Protein AF-A0A841JT54-F1 (afdb_monomer)

pLDDT: mean 72.79, std 12.93, range [40.62, 87.62]

Structure (mmCIF, N/CA/C/O backbone):
data_AF-A0A841JT54-F1
#
_entry.id   AF-A0A841JT54-F1
#
loop_
_atom_site.group_PDB
_atom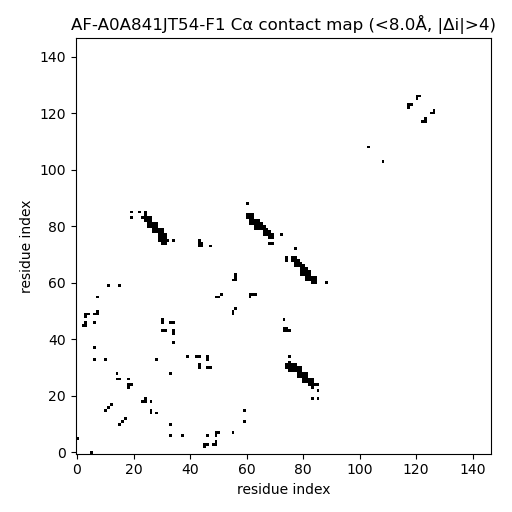_site.id
_atom_site.type_symbol
_atom_site.label_atom_id
_atom_site.label_alt_id
_atom_site.label_comp_id
_atom_site.label_asym_id
_atom_site.label_entity_id
_atom_site.label_seq_id
_atom_site.pdbx_PDB_ins_code
_atom_site.Cartn_x
_atom_site.Cartn_y
_atom_site.Cartn_z
_atom_site.occupancy
_atom_site.B_iso_or_equiv
_atom_site.auth_seq_id
_atom_site.auth_comp_id
_atom_site.auth_asym_id
_atom_site.auth_atom_id
_atom_site.pdbx_PDB_model_num
ATOM 1 N N . MET A 1 1 ? 7.449 16.374 -14.530 1.00 52.34 1 MET A N 1
ATOM 2 C CA . MET A 1 1 ? 6.895 15.003 -14.431 1.00 52.34 1 MET A CA 1
ATOM 3 C C . MET A 1 1 ? 7.995 14.083 -13.930 1.00 52.34 1 MET A C 1
ATOM 5 O O . MET A 1 1 ? 9.098 14.172 -14.458 1.00 52.34 1 MET A O 1
ATOM 9 N N . SER A 1 2 ? 7.754 13.275 -12.893 1.00 72.31 2 SER A N 1
ATOM 10 C CA . SER A 1 2 ? 8.781 12.353 -12.393 1.00 72.31 2 SER A CA 1
ATOM 11 C C . SER A 1 2 ? 8.893 11.143 -13.320 1.00 72.31 2 SER A C 1
ATOM 13 O O . SER A 1 2 ? 7.880 10.635 -13.794 1.00 72.31 2 SER A O 1
ATOM 15 N N . LYS A 1 3 ? 10.110 10.632 -13.541 1.00 73.38 3 LYS A N 1
ATOM 16 C CA . LYS A 1 3 ? 10.330 9.384 -14.300 1.00 73.38 3 LYS A CA 1
ATOM 17 C C . LYS A 1 3 ? 9.601 8.193 -13.663 1.00 73.38 3 LYS A C 1
ATOM 19 O O . LYS A 1 3 ? 9.198 7.270 -14.358 1.00 73.38 3 LYS A O 1
ATOM 24 N N . ALA A 1 4 ? 9.374 8.240 -12.348 1.00 75.25 4 ALA A N 1
ATOM 25 C CA . ALA A 1 4 ? 8.554 7.253 -11.6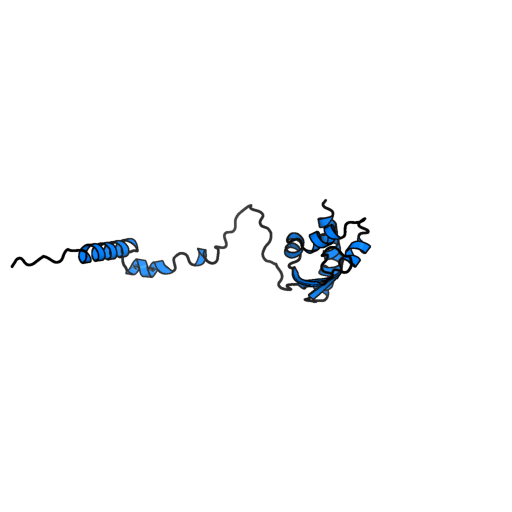51 1.00 75.25 4 ALA A CA 1
ATOM 26 C C . ALA A 1 4 ? 7.082 7.293 -12.104 1.00 75.25 4 ALA A C 1
ATOM 28 O O . ALA A 1 4 ? 6.477 6.242 -12.287 1.00 75.25 4 ALA A O 1
ATOM 29 N N . ASP A 1 5 ? 6.521 8.483 -12.350 1.00 79.88 5 ASP A N 1
ATOM 30 C CA . ASP A 1 5 ? 5.137 8.625 -12.829 1.00 79.88 5 ASP A CA 1
ATOM 31 C C . ASP A 1 5 ? 4.971 8.061 -14.245 1.00 79.88 5 ASP A C 1
ATOM 33 O O . ASP A 1 5 ? 3.931 7.497 -14.582 1.00 79.88 5 ASP A O 1
ATOM 37 N N . GLU A 1 6 ? 6.000 8.212 -15.079 1.00 82.06 6 GLU A N 1
ATOM 38 C CA . GLU A 1 6 ? 6.035 7.668 -16.436 1.00 82.06 6 GLU A CA 1
ATOM 39 C C . GLU A 1 6 ? 6.038 6.135 -16.425 1.00 82.06 6 GLU A C 1
ATOM 41 O O . GLU A 1 6 ? 5.224 5.519 -17.114 1.00 82.06 6 GLU A O 1
ATOM 46 N N . VAL A 1 7 ? 6.866 5.530 -15.564 1.00 82.69 7 VAL A N 1
ATOM 47 C CA . VAL A 1 7 ? 6.870 4.079 -15.329 1.00 82.69 7 VAL A CA 1
ATOM 48 C C . VAL A 1 7 ? 5.490 3.604 -14.872 1.00 82.69 7 VAL A C 1
ATOM 50 O O . VAL A 1 7 ? 4.944 2.668 -15.451 1.00 82.69 7 VAL A O 1
ATOM 53 N N . ILE A 1 8 ? 4.892 4.274 -13.882 1.00 83.31 8 ILE A N 1
ATOM 54 C CA . ILE A 1 8 ? 3.564 3.930 -13.349 1.00 83.31 8 ILE A CA 1
ATOM 55 C C . ILE A 1 8 ? 2.501 3.961 -14.452 1.00 83.31 8 ILE A C 1
ATOM 57 O O . ILE A 1 8 ? 1.713 3.021 -14.579 1.00 83.31 8 ILE A O 1
ATOM 61 N N . ARG A 1 9 ? 2.491 5.016 -15.276 1.00 83.06 9 ARG A N 1
ATOM 62 C CA . ARG A 1 9 ? 1.526 5.173 -16.372 1.00 83.06 9 ARG A CA 1
ATOM 63 C C . ARG A 1 9 ? 1.686 4.082 -17.427 1.00 83.06 9 ARG A C 1
ATOM 65 O O . ARG A 1 9 ? 0.690 3.515 -17.869 1.00 83.06 9 ARG A O 1
ATOM 72 N N . TYR A 1 10 ? 2.925 3.782 -17.812 1.00 85.12 10 TYR A N 1
ATOM 73 C CA . TYR A 1 10 ? 3.219 2.750 -18.800 1.00 85.12 10 TYR A CA 1
ATOM 74 C C . TYR A 1 10 ? 2.803 1.358 -18.311 1.00 85.12 10 TYR A C 1
ATOM 76 O O . TYR A 1 10 ? 2.127 0.620 -19.031 1.00 85.12 10 TYR A O 1
ATOM 84 N N . VAL A 1 11 ? 3.156 1.020 -17.068 1.00 84.62 11 VAL A N 1
ATOM 85 C CA . VAL A 1 11 ? 2.830 -0.277 -16.465 1.00 84.62 11 VAL A CA 1
ATOM 86 C C . VAL A 1 11 ? 1.320 -0.457 -16.339 1.00 84.62 11 VAL A C 1
ATOM 88 O O . VAL A 1 11 ? 0.799 -1.522 -16.661 1.00 84.62 11 VAL A O 1
ATOM 91 N N . ARG A 1 12 ? 0.602 0.596 -15.936 1.00 83.88 12 ARG A N 1
ATOM 92 C CA . ARG A 1 12 ? -0.858 0.567 -15.847 1.00 83.88 12 ARG A CA 1
ATOM 93 C C . ARG A 1 12 ? -1.504 0.241 -17.195 1.00 83.88 12 ARG A C 1
ATOM 95 O O . ARG A 1 12 ? -2.273 -0.709 -17.276 1.00 83.88 12 ARG A O 1
ATOM 102 N N . ARG A 1 13 ? -1.142 0.981 -18.244 1.00 85.00 13 ARG A N 1
ATOM 103 C CA . ARG A 1 13 ? -1.727 0.817 -19.582 1.00 85.00 13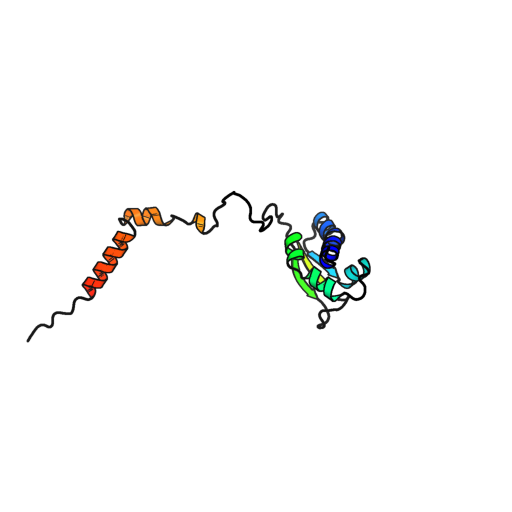 ARG A CA 1
ATOM 104 C C . ARG A 1 13 ? -1.398 -0.533 -20.220 1.00 85.00 13 ARG A C 1
ATOM 106 O O . ARG A 1 13 ? -2.215 -1.108 -20.923 1.00 85.00 13 ARG A O 1
ATOM 113 N N . THR A 1 14 ? -0.188 -1.032 -19.986 1.00 85.75 14 THR A N 1
ATOM 114 C CA . THR A 1 14 ? 0.314 -2.224 -20.688 1.00 85.75 14 THR A CA 1
ATOM 115 C C . THR A 1 14 ? 0.005 -3.524 -19.950 1.00 85.75 14 THR A C 1
ATOM 117 O O . THR A 1 14 ? -0.156 -4.554 -20.591 1.00 85.75 14 THR A O 1
ATOM 120 N N . TYR A 1 15 ? -0.067 -3.502 -18.614 1.00 83.12 15 TYR A N 1
ATOM 121 C CA . TYR A 1 15 ? -0.222 -4.717 -17.804 1.00 83.12 15 TYR A CA 1
ATOM 122 C C . TYR A 1 15 ? -1.502 -4.725 -16.967 1.00 83.12 15 TYR A C 1
ATOM 124 O O . TYR A 1 15 ? -2.149 -5.762 -16.868 1.00 83.12 15 TYR A O 1
ATOM 132 N N . VAL A 1 16 ? -1.870 -3.598 -16.348 1.00 81.25 16 VAL A N 1
ATOM 133 C CA . VAL A 1 16 ? -3.003 -3.553 -15.405 1.00 81.25 16 VAL A CA 1
ATOM 134 C C . VAL A 1 16 ? -4.340 -3.514 -16.142 1.00 81.25 16 VAL A C 1
ATOM 136 O O . VAL A 1 16 ? -5.222 -4.302 -15.823 1.00 81.25 16 VAL A O 1
ATOM 139 N N . GLU A 1 17 ? -4.481 -2.636 -17.135 1.00 81.00 17 GLU A N 1
ATOM 140 C CA . GLU A 1 17 ? -5.696 -2.509 -17.956 1.00 81.00 17 GLU A CA 1
ATOM 141 C C . GLU A 1 17 ? -6.083 -3.824 -18.659 1.00 8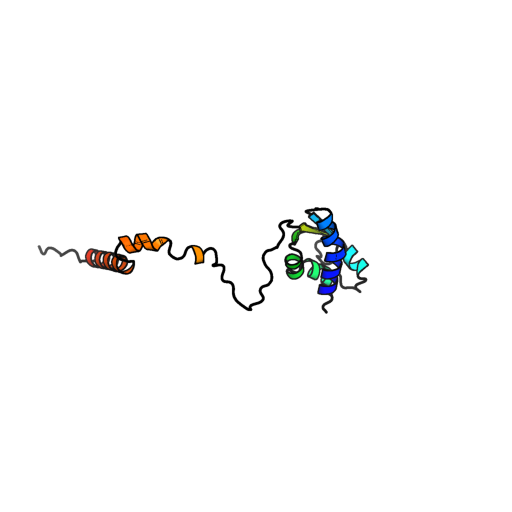1.00 17 GLU A C 1
ATOM 143 O O . GLU A 1 17 ? -7.188 -4.307 -18.405 1.00 81.00 17 GLU A O 1
ATOM 148 N N . PRO A 1 18 ? -5.194 -4.493 -19.422 1.00 82.88 18 PRO A N 1
ATOM 149 C CA . PRO A 1 18 ? -5.555 -5.756 -20.071 1.00 82.88 18 PRO A CA 1
ATOM 150 C C . PRO A 1 18 ? -5.804 -6.897 -19.077 1.00 82.88 18 PRO A C 1
ATOM 152 O 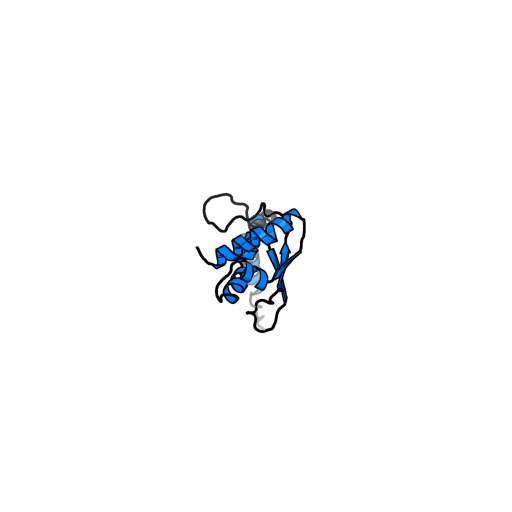O . PRO A 1 18 ? -6.620 -7.778 -19.339 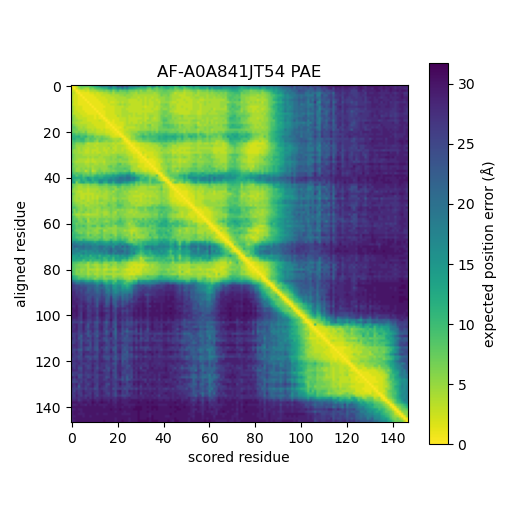1.00 82.88 18 PRO A O 1
ATOM 155 N N . ALA A 1 19 ? -5.144 -6.902 -17.914 1.00 82.00 19 ALA A N 1
ATOM 156 C CA . ALA A 1 19 ? -5.417 -7.903 -16.884 1.00 82.00 19 ALA A CA 1
ATOM 157 C C . ALA A 1 19 ? -6.794 -7.715 -16.236 1.00 82.00 19 ALA A C 1
ATOM 159 O O . ALA A 1 19 ? -7.452 -8.702 -15.903 1.00 82.00 19 ALA A O 1
ATOM 160 N N . LEU A 1 20 ? -7.235 -6.463 -16.084 1.00 77.06 20 LEU A N 1
ATOM 161 C CA . LEU A 1 20 ? -8.560 -6.134 -15.576 1.00 77.06 20 LEU A CA 1
ATOM 162 C C . LEU A 1 20 ? -9.650 -6.517 -16.587 1.00 77.06 20 LEU A C 1
ATOM 164 O O . LEU A 1 20 ? -10.635 -7.143 -16.198 1.00 77.06 20 LEU A O 1
ATOM 168 N N . GLU A 1 21 ? -9.441 -6.212 -17.872 1.00 76.88 21 GLU A N 1
ATOM 169 C CA . GLU A 1 21 ? -10.333 -6.616 -18.970 1.00 76.88 21 GLU A CA 1
ATOM 170 C C . GLU A 1 21 ? -10.419 -8.143 -19.106 1.00 76.88 21 GLU A C 1
ATOM 172 O O . GLU A 1 21 ? -11.508 -8.695 -19.245 1.00 76.88 21 GLU A O 1
ATOM 177 N N . GLY A 1 22 ? -9.287 -8.842 -18.975 1.00 76.19 22 GLY A N 1
ATOM 178 C CA . GLY A 1 22 ? -9.221 -10.306 -18.984 1.00 76.19 22 GLY A CA 1
ATOM 179 C C . GLY A 1 22 ? -9.732 -10.981 -17.704 1.00 76.19 22 GLY A C 1
ATOM 180 O O . GLY A 1 22 ? -9.786 -12.207 -17.633 1.00 76.19 22 GLY A O 1
ATOM 181 N N . GLY A 1 23 ? -10.095 -10.217 -16.667 1.00 74.38 23 GLY A N 1
ATOM 182 C CA . GLY A 1 23 ? -10.576 -10.752 -15.389 1.00 74.38 23 GLY A CA 1
ATOM 183 C C . GLY A 1 23 ? -9.514 -11.494 -14.566 1.00 74.38 23 GLY A C 1
ATOM 184 O O . GLY A 1 23 ? -9.854 -12.242 -13.642 1.00 74.38 23 GLY A O 1
ATOM 185 N N . HIS A 1 24 ? -8.230 -11.301 -14.870 1.00 77.06 24 HIS A N 1
ATOM 186 C CA . HIS A 1 24 ? -7.131 -11.930 -14.151 1.00 77.06 24 HIS A CA 1
ATOM 187 C C . HIS A 1 24 ? -6.923 -11.256 -12.791 1.00 77.06 24 HIS A C 1
ATOM 189 O O . HIS A 1 24 ? -6.708 -10.053 -12.684 1.00 77.06 24 HIS A O 1
ATOM 195 N N . ARG A 1 25 ? -6.946 -12.058 -11.721 1.00 79.69 25 ARG A N 1
ATOM 196 C CA . ARG A 1 25 ? -6.746 -11.576 -10.342 1.00 79.69 25 ARG A CA 1
ATOM 197 C C . ARG A 1 25 ? -5.278 -11.428 -9.956 1.00 79.69 25 ARG A C 1
ATOM 199 O O . ARG A 1 25 ? -4.986 -10.876 -8.903 1.00 79.69 25 ARG A O 1
ATOM 206 N N . ILE A 1 26 ? -4.358 -11.963 -10.754 1.00 83.75 26 ILE A N 1
ATOM 207 C CA . ILE A 1 26 ? -2.928 -11.997 -10.446 1.00 83.75 26 ILE A CA 1
ATOM 208 C C . ILE A 1 26 ? -2.158 -11.599 -11.701 1.00 83.75 26 ILE A C 1
ATOM 210 O O . ILE A 1 26 ? -2.368 -12.190 -12.759 1.00 83.75 26 ILE A O 1
ATOM 214 N N . ILE A 1 27 ? -1.250 -10.634 -11.570 1.00 84.75 27 ILE A N 1
ATOM 215 C CA . ILE A 1 27 ? -0.332 -10.210 -12.631 1.00 84.75 27 ILE A CA 1
ATOM 216 C C . ILE A 1 27 ? 1.109 -10.387 -12.182 1.00 84.75 27 ILE A C 1
ATOM 218 O O . ILE A 1 27 ? 1.462 -10.117 -11.035 1.00 84.75 27 ILE A O 1
ATOM 222 N N . LYS A 1 28 ? 1.958 -10.827 -13.106 1.00 86.69 28 LYS A N 1
ATOM 223 C CA . LYS A 1 28 ? 3.401 -10.936 -12.897 1.00 86.69 28 LYS A CA 1
ATOM 224 C C . LYS A 1 28 ? 4.084 -9.924 -13.797 1.00 86.69 28 LYS A C 1
ATOM 226 O O . LYS A 1 28 ? 3.899 -9.958 -15.009 1.00 86.69 28 LYS A O 1
ATOM 231 N N . ILE A 1 29 ? 4.858 -9.026 -13.203 1.00 84.00 29 ILE A N 1
ATOM 232 C CA . ILE A 1 29 ? 5.553 -7.957 -13.917 1.00 84.00 29 ILE A CA 1
ATOM 233 C C . ILE A 1 29 ? 7.045 -8.113 -13.674 1.00 84.00 29 ILE A C 1
ATOM 235 O O . ILE A 1 29 ? 7.506 -8.105 -12.532 1.00 84.00 29 ILE A O 1
ATOM 239 N N . ARG A 1 30 ? 7.818 -8.231 -14.752 1.00 84.25 30 ARG A N 1
ATOM 240 C CA . ARG A 1 30 ? 9.277 -8.271 -14.681 1.00 84.25 30 ARG A CA 1
ATOM 241 C C . ARG A 1 30 ? 9.852 -6.868 -14.857 1.00 84.25 30 ARG A C 1
ATOM 243 O O . ARG A 1 30 ? 9.574 -6.187 -15.842 1.00 84.25 30 ARG A O 1
ATOM 250 N N . ALA A 1 31 ? 10.725 -6.459 -13.941 1.00 79.56 31 ALA A N 1
ATOM 251 C CA . ALA A 1 31 ? 11.374 -5.149 -13.973 1.00 79.56 31 ALA A CA 1
ATOM 252 C C . ALA A 1 31 ? 12.206 -4.929 -15.249 1.00 79.56 31 ALA A C 1
ATOM 254 O O . ALA A 1 31 ? 12.245 -3.821 -15.780 1.00 79.56 31 ALA A O 1
ATOM 255 N N . GLY A 1 32 ? 12.850 -5.981 -15.765 1.00 77.50 32 GLY A N 1
ATOM 256 C CA . GLY A 1 32 ? 13.638 -5.925 -16.997 1.00 77.50 32 GLY A CA 1
ATOM 257 C C . GLY A 1 32 ? 12.818 -5.611 -18.246 1.00 77.50 32 GLY A C 1
ATOM 258 O O . GLY A 1 32 ? 13.310 -4.892 -19.110 1.00 77.50 32 GLY A O 1
ATOM 259 N N . ASP A 1 33 ? 11.573 -6.083 -18.321 1.00 81.69 33 ASP A N 1
ATOM 260 C CA . ASP A 1 33 ? 10.713 -5.852 -19.487 1.00 81.69 33 ASP A CA 1
ATOM 261 C C . ASP A 1 33 ? 10.199 -4.409 -19.494 1.00 81.69 33 ASP A C 1
ATOM 263 O O . ASP A 1 33 ? 10.253 -3.730 -20.518 1.00 81.69 33 ASP A O 1
ATOM 267 N N . VAL A 1 34 ? 9.832 -3.885 -18.320 1.00 81.62 34 VAL A N 1
ATOM 268 C CA . VAL A 1 34 ? 9.469 -2.468 -18.139 1.00 81.62 34 VAL A CA 1
ATOM 269 C C . VAL A 1 34 ? 10.659 -1.548 -18.433 1.00 81.62 34 VAL A C 1
ATOM 271 O O . VAL A 1 34 ? 10.513 -0.519 -19.090 1.00 81.62 34 VAL A O 1
ATOM 274 N N . HIS A 1 35 ? 11.857 -1.924 -17.980 1.00 77.38 35 HIS A N 1
ATOM 275 C CA . HIS A 1 35 ? 13.080 -1.165 -18.226 1.00 77.38 35 HIS A CA 1
ATOM 276 C C . HIS A 1 35 ? 13.454 -1.111 -19.714 1.00 77.38 35 HIS A C 1
ATOM 278 O O . HIS A 1 35 ? 13.783 -0.034 -20.214 1.00 77.38 35 HIS A O 1
ATOM 284 N N . LYS A 1 36 ? 13.368 -2.248 -20.421 1.00 79.69 36 LYS A N 1
ATOM 285 C CA . LYS A 1 36 ? 13.598 -2.326 -21.872 1.00 79.69 36 LYS A CA 1
ATOM 286 C C . LYS A 1 36 ? 12.581 -1.497 -22.648 1.00 79.69 36 LYS A C 1
ATOM 288 O O . LYS A 1 36 ? 12.971 -0.763 -23.549 1.00 79.69 36 LYS A O 1
ATOM 293 N N . ALA A 1 37 ? 11.305 -1.584 -22.276 1.00 79.56 37 ALA A N 1
ATOM 294 C CA . ALA A 1 37 ? 10.235 -0.868 -22.958 1.00 79.56 37 ALA A CA 1
ATOM 295 C C . ALA A 1 37 ? 10.360 0.658 -22.845 1.00 79.56 37 ALA A C 1
ATOM 297 O O . ALA A 1 37 ? 10.059 1.370 -23.797 1.00 79.56 37 ALA A O 1
ATOM 298 N N . LEU A 1 38 ? 10.835 1.158 -21.702 1.00 77.69 38 LEU A N 1
ATOM 299 C CA . LEU A 1 38 ? 11.022 2.593 -21.471 1.00 77.69 38 LEU A CA 1
ATOM 300 C C . LEU A 1 38 ? 12.420 3.100 -21.861 1.00 77.69 38 LEU A C 1
ATOM 302 O O . LEU A 1 38 ? 12.692 4.284 -21.684 1.00 77.69 38 LEU A O 1
ATOM 306 N N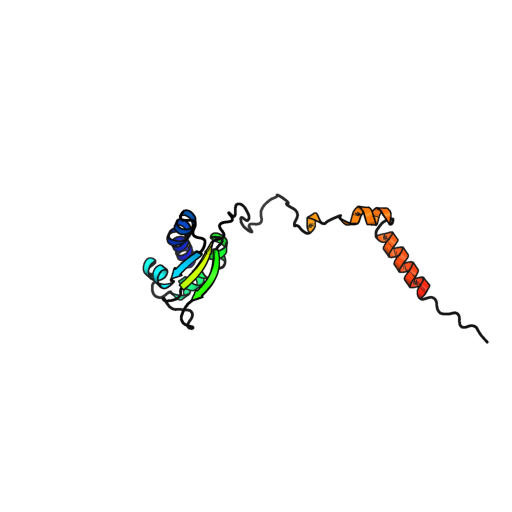 . GLN A 1 39 ? 13.316 2.218 -22.335 1.00 73.88 39 GLN A N 1
ATOM 307 C CA . GLN A 1 39 ? 14.721 2.517 -22.663 1.00 73.88 39 GLN A CA 1
ATOM 308 C C . GLN A 1 39 ? 15.407 3.427 -21.624 1.00 73.88 39 GLN A C 1
ATOM 310 O O . GLN A 1 39 ? 16.174 4.337 -21.945 1.00 73.88 39 GLN A O 1
ATOM 315 N N . LEU A 1 40 ? 15.102 3.214 -20.341 1.00 67.94 40 LEU A N 1
ATOM 316 C CA . LEU A 1 40 ? 15.583 4.089 -19.277 1.00 67.94 40 LEU A CA 1
ATOM 317 C C . LEU A 1 40 ? 17.084 3.880 -19.099 1.00 67.94 40 LEU A C 1
ATOM 319 O O . LEU A 1 40 ? 17.511 2.835 -18.631 1.00 67.94 40 LEU A O 1
ATOM 323 N N . ASN A 1 41 ? 17.900 4.879 -19.415 1.00 60.34 41 ASN A N 1
ATOM 324 C CA . ASN A 1 41 ? 19.351 4.719 -19.360 1.00 60.34 41 ASN A CA 1
ATOM 325 C C . ASN A 1 41 ? 19.844 4.519 -17.905 1.00 60.34 41 ASN A C 1
ATOM 327 O O . ASN A 1 41 ? 19.763 5.439 -17.088 1.00 60.34 41 ASN A O 1
ATOM 331 N N . ASN A 1 42 ? 20.308 3.306 -17.577 1.00 59.12 42 ASN A N 1
ATOM 332 C CA . ASN A 1 42 ? 20.928 2.903 -16.303 1.00 59.12 42 ASN A CA 1
ATOM 333 C C . ASN A 1 42 ? 20.139 3.243 -15.012 1.00 59.12 42 ASN A C 1
ATOM 335 O O . ASN A 1 42 ? 20.702 3.679 -14.009 1.00 59.12 42 ASN A O 1
ATOM 339 N N . ARG A 1 43 ? 18.806 3.084 -15.024 1.00 69.00 43 ARG A N 1
ATOM 340 C CA . ARG A 1 43 ? 17.936 3.380 -13.860 1.00 69.00 43 ARG A CA 1
ATOM 341 C C . ARG A 1 43 ? 16.972 2.253 -13.484 1.00 69.00 43 ARG A C 1
ATOM 343 O O . ARG A 1 43 ? 15.820 2.504 -13.142 1.00 69.00 43 ARG A O 1
ATOM 350 N N . VAL A 1 44 ? 17.459 1.015 -13.480 1.00 70.19 44 VAL A N 1
ATOM 351 C CA . VAL A 1 44 ? 16.740 -0.152 -12.928 1.00 70.19 44 VAL A CA 1
ATOM 352 C C . VAL A 1 44 ? 16.207 0.083 -11.499 1.00 70.19 44 VAL A C 1
ATOM 354 O O . VAL A 1 44 ? 15.020 -0.167 -11.281 1.00 70.19 44 VAL A O 1
ATOM 357 N N . PRO A 1 45 ? 16.976 0.634 -10.532 1.00 73.25 45 PRO A N 1
ATOM 358 C CA . PRO A 1 45 ? 16.454 0.866 -9.180 1.00 73.25 45 PRO A CA 1
ATOM 359 C C . PRO A 1 45 ? 15.290 1.867 -9.143 1.00 73.25 45 PRO A C 1
ATOM 361 O O . PRO A 1 45 ? 14.375 1.705 -8.341 1.00 73.25 45 PRO A O 1
ATOM 364 N N . SER A 1 46 ? 15.256 2.846 -10.056 1.00 76.06 46 SER A N 1
ATOM 365 C CA . SER A 1 46 ? 14.132 3.786 -10.162 1.00 76.06 46 SER A CA 1
ATOM 366 C C . SER A 1 46 ? 12.842 3.094 -10.612 1.00 76.06 46 SER A C 1
ATOM 368 O O . SER A 1 46 ? 11.762 3.509 -10.199 1.00 76.06 46 SER A O 1
ATOM 370 N N . VAL A 1 47 ? 12.946 2.054 -11.447 1.00 76.88 47 VAL A N 1
ATOM 371 C CA . VAL A 1 47 ? 11.802 1.239 -11.884 1.00 76.88 47 VAL A CA 1
ATOM 372 C C . VAL A 1 47 ? 11.307 0.378 -10.726 1.00 76.88 47 VAL A C 1
ATOM 374 O O . VAL A 1 47 ? 10.116 0.400 -10.431 1.00 76.88 47 VAL A O 1
ATOM 377 N N . CYS A 1 48 ? 12.207 -0.310 -10.015 1.00 77.00 48 CYS A N 1
ATOM 378 C CA . CYS A 1 48 ? 11.838 -1.090 -8.829 1.00 77.00 48 CYS A CA 1
ATOM 379 C C . CYS A 1 48 ? 11.176 -0.213 -7.758 1.00 77.00 48 CYS A C 1
ATOM 381 O O . CYS A 1 48 ? 10.152 -0.596 -7.205 1.00 77.00 48 CYS A O 1
ATOM 383 N N . GLN A 1 49 ? 11.709 0.985 -7.499 1.00 78.81 49 GLN A N 1
ATOM 384 C CA . GLN A 1 49 ? 11.128 1.914 -6.531 1.00 78.81 49 GLN A CA 1
ATOM 385 C C . GLN A 1 49 ? 9.748 2.422 -6.972 1.00 78.81 49 GLN A C 1
ATOM 387 O O . GLN A 1 49 ? 8.858 2.552 -6.136 1.00 78.81 49 GLN A O 1
ATOM 392 N N . ALA A 1 50 ? 9.537 2.666 -8.269 1.00 82.00 50 ALA A N 1
ATOM 393 C CA . ALA A 1 50 ? 8.223 3.034 -8.798 1.00 82.00 50 ALA A CA 1
ATOM 394 C C . ALA A 1 50 ? 7.207 1.886 -8.654 1.00 82.00 50 ALA A C 1
ATOM 396 O O . ALA A 1 50 ? 6.085 2.117 -8.207 1.00 82.00 50 ALA A O 1
ATOM 397 N N . LEU A 1 51 ? 7.622 0.651 -8.951 1.00 79.88 51 LEU A N 1
ATOM 398 C CA . LEU A 1 51 ? 6.819 -0.570 -8.809 1.00 79.88 51 LEU A CA 1
ATOM 399 C C . LEU A 1 51 ? 6.498 -0.928 -7.345 1.00 79.88 51 LEU A C 1
ATOM 401 O O . LEU A 1 51 ? 5.465 -1.535 -7.070 1.00 79.88 51 LEU A O 1
ATOM 405 N N . LEU A 1 52 ? 7.370 -0.546 -6.410 1.00 78.00 52 LEU A N 1
ATOM 406 C CA . LEU A 1 52 ? 7.181 -0.705 -4.963 1.00 78.00 52 LEU A CA 1
ATOM 407 C C . LEU A 1 52 ? 6.461 0.482 -4.311 1.00 78.00 52 LEU A C 1
ATOM 409 O O . LEU A 1 52 ? 6.117 0.418 -3.132 1.00 78.00 52 LEU A O 1
ATOM 413 N N . SER A 1 53 ? 6.271 1.585 -5.035 1.00 80.56 53 SER A N 1
ATOM 414 C CA . SER A 1 53 ? 5.706 2.796 -4.451 1.00 80.56 53 SER A CA 1
ATOM 415 C C . SER A 1 53 ? 4.251 2.580 -4.031 1.00 80.56 53 SER A C 1
ATOM 417 O O . SER A 1 53 ? 3.449 2.027 -4.784 1.00 80.56 53 SER A O 1
ATOM 419 N N . GLN A 1 54 ? 3.881 3.092 -2.853 1.00 74.12 54 GLN A N 1
ATOM 420 C CA . GLN A 1 54 ? 2.486 3.085 -2.394 1.00 74.12 54 GLN A CA 1
ATOM 421 C C . GLN A 1 54 ? 1.562 3.776 -3.398 1.00 74.12 54 GLN A C 1
ATOM 423 O O . GLN A 1 54 ? 0.464 3.303 -3.650 1.00 74.12 54 GLN A O 1
ATOM 428 N N . ARG A 1 55 ? 2.049 4.827 -4.072 1.00 75.69 55 ARG A N 1
ATOM 429 C CA . ARG A 1 55 ? 1.299 5.518 -5.124 1.00 75.69 55 ARG A CA 1
ATOM 430 C C . ARG A 1 55 ? 0.862 4.576 -6.248 1.00 75.69 55 ARG A C 1
ATOM 432 O O . ARG A 1 55 ? -0.266 4.694 -6.711 1.00 75.69 55 ARG A O 1
ATOM 439 N N . PHE A 1 56 ? 1.723 3.654 -6.680 1.00 78.38 56 PHE A N 1
ATOM 440 C CA . PHE A 1 56 ? 1.373 2.661 -7.697 1.00 78.38 56 PHE A CA 1
ATOM 441 C C . PHE A 1 56 ? 0.326 1.662 -7.189 1.00 78.38 56 PHE A C 1
ATOM 443 O O . PHE A 1 56 ? -0.642 1.376 -7.895 1.00 78.38 56 PHE A O 1
ATOM 450 N N . LEU A 1 57 ? 0.511 1.166 -5.963 1.00 80.50 57 LEU A N 1
ATOM 451 C CA . LEU A 1 57 ? -0.389 0.200 -5.330 1.00 80.50 57 LEU A CA 1
ATOM 452 C C . LEU A 1 57 ? -1.786 0.800 -5.106 1.00 80.50 57 LEU A C 1
ATOM 454 O O . LEU A 1 57 ? -2.783 0.205 -5.506 1.00 80.50 57 LEU A O 1
ATOM 458 N N . ASP A 1 58 ? -1.858 2.018 -4.567 1.00 72.94 58 ASP A N 1
ATOM 459 C CA . ASP A 1 58 ? -3.113 2.708 -4.265 1.00 72.94 58 ASP A CA 1
ATOM 460 C C . ASP A 1 58 ? -3.874 3.133 -5.520 1.00 72.94 58 ASP A C 1
ATOM 462 O O . ASP A 1 58 ? -5.090 2.946 -5.592 1.00 72.94 58 ASP A O 1
ATOM 466 N N . GLN A 1 59 ? -3.179 3.688 -6.524 1.00 71.94 59 GLN A N 1
ATOM 467 C CA . GLN A 1 59 ? -3.820 4.159 -7.758 1.00 71.94 59 GLN A CA 1
ATOM 468 C C . GLN A 1 59 ? -4.460 3.027 -8.560 1.00 71.94 59 GLN A C 1
ATOM 470 O O . GLN A 1 59 ? -5.446 3.262 -9.256 1.00 71.94 59 GLN A O 1
ATOM 475 N N . ASN A 1 60 ? -3.901 1.823 -8.464 1.00 70.12 60 ASN A N 1
ATOM 476 C CA . ASN A 1 60 ? -4.333 0.672 -9.246 1.00 70.12 60 ASN A CA 1
ATOM 477 C C . ASN A 1 60 ? -5.022 -0.407 -8.388 1.00 70.12 60 ASN A C 1
ATOM 479 O O . ASN A 1 60 ? -5.385 -1.448 -8.924 1.00 70.12 60 ASN A O 1
ATOM 483 N N . SER A 1 61 ? -5.209 -0.167 -7.080 1.00 70.88 61 SER A N 1
ATOM 484 C CA . SER A 1 61 ? -5.732 -1.141 -6.100 1.00 70.88 61 SER A CA 1
ATOM 485 C C . SER A 1 61 ? -5.051 -2.512 -6.202 1.00 70.88 61 SER A C 1
ATOM 487 O O . SER A 1 61 ? -5.696 -3.562 -6.237 1.00 70.88 61 SER A O 1
ATOM 489 N N . LEU A 1 62 ? -3.721 -2.477 -6.288 1.00 78.88 62 LEU A N 1
ATOM 490 C CA . LEU A 1 62 ? -2.861 -3.649 -6.391 1.00 78.88 62 LEU A CA 1
ATOM 491 C C . LEU A 1 62 ? -2.253 -3.963 -5.030 1.00 78.88 62 LEU A C 1
ATOM 493 O O . LEU A 1 62 ? -1.782 -3.068 -4.333 1.00 78.88 62 LEU A O 1
ATOM 497 N N . GLU A 1 63 ? -2.174 -5.243 -4.695 1.00 78.81 63 GLU A N 1
ATOM 498 C CA . GLU A 1 63 ? -1.387 -5.728 -3.562 1.00 78.81 63 GLU A CA 1
ATOM 499 C C . GLU A 1 63 ? -0.158 -6.467 -4.071 1.00 78.81 63 GLU A C 1
ATOM 501 O O . GLU A 1 63 ? -0.270 -7.368 -4.901 1.00 78.81 63 GLU A O 1
ATOM 506 N N . LEU A 1 64 ? 1.024 -6.109 -3.570 1.00 81.56 64 LEU A N 1
ATOM 507 C CA . LEU A 1 64 ? 2.228 -6.888 -3.831 1.00 81.56 64 LEU A CA 1
ATOM 508 C C . LEU A 1 64 ? 2.159 -8.188 -3.022 1.00 81.56 64 LEU A C 1
ATOM 510 O O . LEU A 1 64 ? 2.219 -8.158 -1.796 1.00 81.56 64 LEU A O 1
ATOM 514 N N . VAL A 1 65 ? 2.050 -9.318 -3.716 1.00 82.44 65 VAL A N 1
ATOM 515 C CA . VAL A 1 65 ? 2.008 -10.654 -3.104 1.00 82.44 65 VAL A CA 1
ATOM 516 C C . VAL A 1 65 ? 3.417 -11.156 -2.857 1.00 82.44 65 VAL A C 1
ATOM 518 O O . VAL A 1 65 ? 3.733 -11.675 -1.793 1.00 82.44 65 VAL A O 1
ATOM 521 N N . GLU A 1 66 ? 4.271 -11.007 -3.865 1.00 78.06 66 GLU A N 1
ATOM 522 C CA . GLU A 1 66 ? 5.584 -11.625 -3.849 1.00 78.06 66 GLU A CA 1
ATOM 523 C C . GLU A 1 66 ? 6.565 -10.827 -4.699 1.00 78.06 66 GLU A C 1
ATOM 525 O O . GLU A 1 66 ? 6.231 -10.314 -5.770 1.00 78.06 66 GLU A O 1
ATOM 530 N N . LYS A 1 67 ? 7.804 -10.751 -4.217 1.00 81.19 67 LYS A N 1
ATOM 531 C CA . LYS A 1 67 ? 8.950 -10.268 -4.981 1.00 81.19 67 LYS A CA 1
ATOM 532 C C . LYS A 1 67 ? 9.918 -11.433 -5.151 1.00 81.19 67 LYS A C 1
ATOM 534 O O . LYS A 1 67 ? 10.392 -11.992 -4.167 1.00 81.19 67 LYS A O 1
ATOM 539 N N . HIS A 1 68 ? 10.222 -11.783 -6.390 1.00 73.25 68 HIS A N 1
ATOM 540 C CA . HIS A 1 68 ? 11.155 -12.851 -6.713 1.00 73.25 68 HIS A CA 1
ATOM 541 C C . HIS A 1 68 ? 12.343 -12.275 -7.483 1.00 73.25 68 HIS A C 1
ATOM 543 O O . HIS A 1 68 ? 12.180 -11.663 -8.539 1.00 73.25 68 HIS A O 1
ATOM 549 N N . GLY A 1 69 ? 13.556 -12.443 -6.961 1.00 65.94 69 GLY A N 1
ATOM 550 C CA . GLY A 1 69 ? 14.767 -11.961 -7.616 1.00 65.94 69 GLY A CA 1
ATOM 551 C C . GLY A 1 69 ? 16.033 -12.202 -6.793 1.00 65.94 69 GLY A C 1
ATOM 552 O O . GLY A 1 69 ? 15.938 -12.537 -5.613 1.00 65.94 69 GLY A O 1
ATOM 553 N N . PRO A 1 70 ? 17.219 -12.029 -7.405 1.00 58.47 70 PRO A N 1
ATOM 554 C CA . PRO A 1 70 ? 18.486 -12.183 -6.705 1.00 58.47 70 PRO A CA 1
ATOM 555 C C . PRO A 1 70 ? 18.590 -11.189 -5.532 1.00 58.47 70 PRO A C 1
ATOM 557 O O . PRO A 1 70 ? 18.061 -10.074 -5.626 1.00 58.47 70 PRO A O 1
ATOM 560 N N . PRO A 1 71 ? 19.286 -11.564 -4.441 1.00 53.00 71 PRO A N 1
ATOM 561 C CA . PRO A 1 71 ? 19.306 -10.829 -3.168 1.00 53.00 71 PRO A CA 1
ATOM 562 C C . PRO A 1 71 ? 19.807 -9.381 -3.285 1.00 53.00 71 PRO A C 1
ATOM 564 O O . PRO A 1 71 ? 19.586 -8.572 -2.391 1.00 53.00 71 PRO A O 1
ATOM 567 N N . SER A 1 72 ? 20.421 -9.021 -4.413 1.00 55.44 72 SER A N 1
ATOM 568 C CA . SER A 1 72 ? 20.900 -7.676 -4.727 1.00 55.44 72 SER A CA 1
ATOM 569 C C . SER A 1 72 ? 19.789 -6.628 -4.925 1.00 55.44 72 SER A C 1
ATOM 571 O O . SER A 1 72 ? 20.099 -5.443 -5.013 1.00 55.44 72 SER A O 1
ATOM 573 N N . GLY A 1 73 ? 18.509 -7.018 -5.045 1.00 55.19 73 GLY A N 1
ATOM 574 C CA . GLY A 1 73 ? 17.351 -6.098 -5.027 1.00 55.19 73 GLY A CA 1
ATOM 575 C C . GLY A 1 73 ? 17.281 -5.044 -6.149 1.00 55.19 73 GLY A C 1
ATOM 576 O O . GLY A 1 73 ? 16.405 -4.183 -6.136 1.00 55.19 73 GLY A O 1
ATOM 577 N N . SER A 1 74 ? 18.196 -5.096 -7.119 1.00 57.16 74 SER A N 1
ATOM 578 C CA . SER A 1 74 ? 18.444 -4.039 -8.112 1.00 57.16 74 SER A CA 1
ATOM 579 C C . SER A 1 74 ? 18.803 -4.606 -9.494 1.00 57.16 74 SER A C 1
ATOM 581 O O . SER A 1 74 ? 19.598 -4.036 -10.233 1.00 57.16 74 SER A O 1
ATOM 583 N N . SER A 1 75 ? 18.221 -5.751 -9.863 1.00 62.25 75 SER A N 1
ATOM 584 C CA . SER A 1 75 ? 18.492 -6.427 -11.141 1.00 62.25 75 SER A CA 1
ATOM 585 C C . SER A 1 75 ? 17.266 -6.509 -12.048 1.00 62.25 75 SER A C 1
ATOM 587 O O . SER A 1 75 ? 16.131 -6.627 -11.592 1.00 62.25 75 SER A O 1
ATOM 589 N N . THR A 1 76 ? 17.507 -6.535 -13.359 1.00 63.88 76 THR A N 1
ATOM 590 C CA . THR A 1 76 ? 16.505 -6.692 -14.436 1.00 63.88 76 THR A CA 1
ATOM 591 C C . THR A 1 76 ? 15.736 -8.022 -14.391 1.00 63.88 76 THR A C 1
ATOM 593 O O . THR A 1 76 ? 14.730 -8.195 -15.083 1.00 63.88 76 THR A O 1
ATOM 596 N N . THR A 1 77 ? 16.165 -8.970 -13.560 1.00 72.19 77 THR A N 1
ATOM 597 C CA . THR A 1 77 ? 15.495 -10.264 -13.342 1.00 72.19 77 THR A CA 1
ATOM 598 C C . THR A 1 77 ? 14.490 -10.232 -12.184 1.00 72.19 77 THR A C 1
ATOM 600 O O . THR A 1 77 ? 13.883 -11.255 -11.894 1.00 72.19 77 THR A O 1
ATOM 603 N N . MET A 1 78 ? 14.270 -9.084 -11.529 1.00 74.38 78 MET A N 1
ATOM 604 C CA . MET A 1 78 ? 13.214 -8.975 -10.518 1.00 74.38 78 MET A CA 1
ATOM 605 C C . MET A 1 78 ? 11.829 -9.161 -11.140 1.00 74.38 78 MET A C 1
ATOM 607 O O . MET A 1 78 ? 11.470 -8.475 -12.099 1.00 74.38 78 MET A O 1
ATOM 611 N N . VAL A 1 79 ? 11.056 -10.070 -10.559 1.00 81.81 79 VAL A N 1
ATOM 612 C CA . VAL A 1 79 ? 9.658 -10.336 -10.884 1.00 81.81 79 VAL A CA 1
ATOM 613 C C . VAL A 1 79 ? 8.815 -9.950 -9.678 1.00 81.81 79 VAL A C 1
ATOM 615 O O . VAL A 1 79 ? 9.064 -10.401 -8.562 1.00 81.81 79 VAL A O 1
ATOM 618 N N . PHE A 1 80 ? 7.819 -9.107 -9.909 1.00 83.50 80 PHE A N 1
ATOM 619 C CA . PHE A 1 80 ? 6.842 -8.695 -8.915 1.00 83.50 80 PHE A CA 1
ATOM 620 C C . PHE A 1 80 ? 5.501 -9.335 -9.257 1.00 83.50 80 PHE A C 1
ATOM 622 O O . PHE A 1 80 ? 4.980 -9.152 -10.360 1.00 83.50 80 PHE A O 1
ATOM 629 N N . THR A 1 81 ? 4.954 -10.098 -8.317 1.00 85.50 81 THR A N 1
ATOM 630 C CA . THR A 1 81 ? 3.619 -10.682 -8.426 1.00 85.50 81 THR A CA 1
ATOM 631 C C . THR A 1 81 ? 2.650 -9.786 -7.671 1.00 85.50 81 THR A C 1
ATOM 633 O O . THR A 1 81 ? 2.775 -9.622 -6.457 1.00 85.50 81 THR A O 1
ATOM 636 N N . TYR A 1 82 ? 1.676 -9.222 -8.379 1.00 84.88 82 TYR A N 1
ATOM 637 C CA . TYR A 1 82 ? 0.618 -8.407 -7.797 1.00 84.88 82 TYR A CA 1
ATOM 638 C C . TYR A 1 82 ? -0.721 -9.127 -7.865 1.00 84.88 82 TYR A C 1
ATOM 640 O O . TYR A 1 82 ? -1.020 -9.810 -8.846 1.00 84.88 82 TYR A O 1
ATOM 648 N N . ARG A 1 83 ? -1.548 -8.927 -6.844 1.00 83.94 83 ARG A N 1
ATOM 649 C CA . ARG A 1 83 ? -2.953 -9.321 -6.826 1.00 83.94 83 ARG A CA 1
ATOM 650 C C . ARG A 1 83 ? -3.819 -8.097 -7.099 1.00 83.94 83 ARG A C 1
ATOM 652 O O . ARG A 1 83 ? -3.671 -7.079 -6.427 1.00 83.94 83 ARG A O 1
ATOM 659 N N . LEU A 1 84 ? -4.704 -8.206 -8.085 1.00 80.69 84 LEU A N 1
ATOM 660 C CA . LEU A 1 84 ? -5.738 -7.220 -8.374 1.00 80.69 84 LEU A CA 1
ATOM 661 C C . LEU A 1 84 ? -6.929 -7.505 -7.465 1.00 80.69 84 LEU A C 1
ATOM 663 O O . LEU A 1 84 ? -7.493 -8.603 -7.505 1.00 80.69 84 LEU A O 1
ATOM 667 N N . HIS A 1 85 ? -7.346 -6.510 -6.689 1.00 74.94 85 HIS A N 1
ATOM 668 C CA . HIS A 1 85 ? -8.664 -6.542 -6.067 1.00 74.94 85 HIS A CA 1
ATOM 669 C C . HIS A 1 85 ? -9.695 -6.140 -7.119 1.00 74.94 85 HIS A C 1
ATOM 671 O O . HIS A 1 85 ? -9.723 -5.002 -7.580 1.00 74.94 85 HIS A O 1
ATOM 677 N N . ARG A 1 86 ? -10.510 -7.112 -7.551 1.00 60.50 86 ARG A N 1
ATOM 678 C CA . ARG A 1 86 ? -11.623 -6.896 -8.495 1.00 60.50 86 ARG A CA 1
ATOM 679 C C . ARG A 1 86 ? -12.727 -6.042 -7.874 1.00 60.50 86 ARG A C 1
ATOM 681 O O . ARG A 1 86 ? -13.577 -5.526 -8.595 1.00 60.50 86 ARG A O 1
ATOM 688 N N . ASP A 1 87 ? -12.711 -5.907 -6.555 1.00 54.44 87 ASP A N 1
ATOM 689 C CA . ASP A 1 87 ? -13.606 -5.050 -5.805 1.00 54.44 87 ASP A CA 1
ATOM 690 C C . ASP A 1 87 ? -13.334 -3.607 -6.206 1.00 54.44 87 ASP A C 1
ATOM 692 O O . ASP A 1 87 ? -12.411 -2.938 -5.739 1.00 54.44 87 ASP A O 1
ATOM 696 N N . ALA A 1 88 ? -14.138 -3.175 -7.174 1.00 48.56 88 ALA A N 1
ATOM 697 C CA . ALA A 1 88 ? -14.234 -1.824 -7.645 1.00 48.56 88 ALA A CA 1
ATOM 698 C C . ALA A 1 88 ? -14.188 -0.882 -6.444 1.00 48.56 88 ALA A C 1
ATOM 700 O O . ALA A 1 88 ? -15.142 -0.774 -5.674 1.00 48.56 88 ALA A O 1
ATOM 701 N N . LYS A 1 89 ? -13.100 -0.120 -6.332 1.00 47.94 89 LYS A N 1
ATOM 702 C CA . LYS A 1 89 ? -13.172 1.178 -5.681 1.00 47.94 89 LYS A CA 1
ATOM 703 C C . LYS A 1 89 ? -14.013 2.103 -6.567 1.00 47.94 89 LYS A C 1
ATOM 705 O O . LYS A 1 89 ? -13.509 3.040 -7.174 1.00 47.94 89 LYS A O 1
ATOM 710 N N . SER A 1 90 ? -15.322 1.880 -6.550 1.00 49.53 90 SER A N 1
ATOM 711 C CA . SER A 1 90 ? -16.294 2.958 -6.387 1.00 49.53 90 SER A CA 1
ATOM 712 C C . SER A 1 90 ? -16.311 3.480 -4.939 1.00 49.53 90 SER A C 1
ATOM 714 O O . SER A 1 90 ? -17.288 4.079 -4.509 1.00 49.53 90 SER A O 1
ATOM 716 N N . SER A 1 91 ? -15.237 3.300 -4.165 1.00 54.38 91 SER A N 1
ATOM 717 C CA . SER A 1 91 ? -15.075 3.920 -2.853 1.00 54.38 91 SER A CA 1
ATOM 718 C C . SER A 1 91 ? -13.601 4.170 -2.532 1.00 54.38 91 SER A C 1
ATOM 720 O O . SER A 1 91 ? -12.770 3.266 -2.589 1.00 54.38 91 SER A O 1
ATOM 722 N N . THR A 1 92 ? -13.322 5.415 -2.147 1.00 44.84 92 THR A N 1
ATOM 723 C CA . THR A 1 92 ? -12.044 5.955 -1.649 1.00 44.84 92 THR A CA 1
ATOM 724 C C . THR A 1 92 ? -11.133 6.586 -2.704 1.00 44.84 92 THR A C 1
ATOM 726 O O . THR A 1 92 ? -9.940 6.322 -2.835 1.00 44.84 92 THR A O 1
ATOM 729 N N . SER A 1 93 ? -11.736 7.539 -3.411 1.00 45.53 93 SER A N 1
ATOM 730 C CA . SER A 1 93 ? -11.107 8.821 -3.718 1.00 45.53 93 SER A CA 1
ATOM 731 C C . SER A 1 93 ? -10.369 9.389 -2.491 1.00 45.53 93 SER A C 1
ATOM 733 O O . SER A 1 93 ? -10.976 9.589 -1.449 1.00 45.53 93 SER A O 1
ATOM 735 N N . ARG A 1 94 ? -9.075 9.680 -2.669 1.00 40.69 94 ARG A N 1
ATOM 736 C CA . ARG A 1 94 ? -8.367 10.893 -2.222 1.00 40.69 94 ARG A CA 1
ATOM 737 C C . ARG A 1 94 ? -8.619 11.362 -0.777 1.00 40.69 94 ARG A C 1
ATOM 739 O O . ARG A 1 94 ? -9.592 12.054 -0.501 1.00 40.69 94 ARG A O 1
ATOM 746 N N . ASN A 1 95 ? -7.583 11.222 0.054 1.00 42.09 95 ASN A N 1
ATOM 747 C CA . ASN A 1 95 ? -7.196 12.276 0.998 1.00 42.09 95 ASN A CA 1
ATOM 748 C C . ASN A 1 95 ? 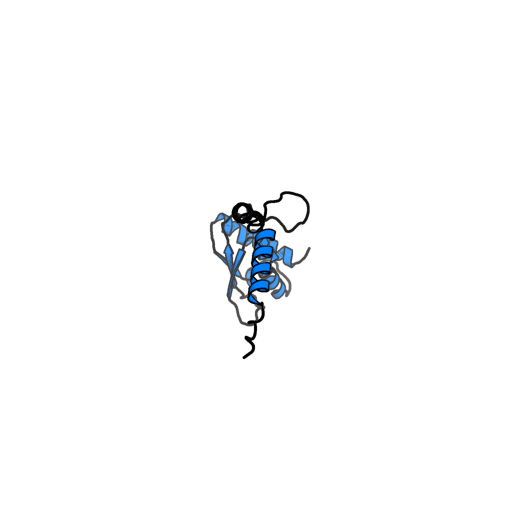-6.871 13.559 0.205 1.00 42.09 95 ASN A C 1
ATOM 750 O O . ASN A 1 95 ? -5.721 13.881 -0.079 1.00 42.09 95 ASN A O 1
ATOM 754 N N . GLY A 1 96 ? -7.921 14.260 -0.204 1.00 40.62 96 GLY A N 1
ATOM 755 C CA . GLY A 1 96 ? -7.930 15.672 -0.529 1.00 40.62 96 GLY A CA 1
ATOM 756 C C . GLY A 1 96 ? -8.944 16.291 0.414 1.00 40.62 96 GLY A C 1
ATOM 757 O O . GLY A 1 96 ? -10.143 16.111 0.235 1.00 40.62 96 GLY A O 1
ATOM 758 N N . HIS A 1 97 ? -8.457 16.954 1.457 1.00 49.28 97 HIS A N 1
ATOM 759 C CA . HIS A 1 97 ? -9.287 17.771 2.327 1.00 49.28 97 HIS A CA 1
ATOM 760 C C . HIS A 1 97 ? -9.921 18.878 1.485 1.00 49.28 97 HIS A C 1
ATOM 762 O O . HIS A 1 97 ? -9.210 19.794 1.081 1.00 49.28 97 HIS A O 1
ATOM 768 N N . SER A 1 98 ? -11.222 18.797 1.213 1.00 43.22 98 SER A N 1
ATOM 769 C CA . SER A 1 98 ? -12.100 19.950 0.976 1.00 43.22 98 SER A CA 1
ATOM 770 C C . SER A 1 98 ? -13.548 19.476 0.851 1.00 43.22 98 SER A C 1
ATOM 772 O O . SER A 1 98 ? -13.910 18.874 -0.152 1.00 43.22 98 SER A O 1
ATOM 774 N N . GLY A 1 99 ? -14.362 19.796 1.861 1.00 45.72 99 GLY A N 1
ATOM 775 C CA . GLY A 1 99 ? -15.815 19.943 1.727 1.00 45.72 99 GLY A CA 1
ATOM 776 C C . GLY A 1 99 ? -16.677 18.687 1.913 1.00 45.72 99 GLY A C 1
ATOM 777 O O . GLY A 1 99 ? -16.865 17.924 0.980 1.00 45.72 99 GLY A O 1
ATOM 778 N N . SER A 1 100 ? -17.277 18.571 3.104 1.00 52.25 100 SER A N 1
ATOM 779 C CA . SER A 1 100 ? -18.686 18.188 3.327 1.00 52.25 100 SER A CA 1
ATOM 780 C C . SER A 1 100 ? -19.248 16.927 2.640 1.00 52.25 100 SER A C 1
ATOM 782 O O . SER A 1 100 ? -19.869 17.037 1.592 1.00 52.25 100 SER A O 1
ATOM 784 N N . ASP A 1 101 ? -19.180 15.773 3.317 1.00 47.38 101 ASP A N 1
ATOM 785 C CA . ASP A 1 101 ? -20.366 14.932 3.586 1.00 47.38 101 ASP A CA 1
ATOM 786 C C . ASP A 1 101 ? -20.022 13.881 4.659 1.00 47.38 101 ASP A C 1
ATOM 788 O O . ASP A 1 101 ? -19.250 12.943 4.444 1.00 47.38 101 ASP A O 1
ATOM 792 N N . SER A 1 102 ? -20.510 14.108 5.877 1.00 58.28 102 SER A N 1
ATOM 793 C CA . SER A 1 102 ? -20.111 13.386 7.088 1.00 58.28 102 SER A CA 1
ATOM 794 C C . SER A 1 102 ? -20.773 12.013 7.169 1.00 58.28 102 SER A C 1
ATOM 796 O O . SER A 1 102 ? -21.785 11.854 7.849 1.00 58.28 102 SER A O 1
ATOM 798 N N . GLN A 1 103 ? -20.180 10.995 6.544 1.00 59.81 103 GLN A N 1
ATOM 799 C CA . GLN A 1 103 ? -20.420 9.622 6.990 1.00 59.81 103 GLN A CA 1
ATOM 800 C C . GLN A 1 103 ? -19.647 9.408 8.300 1.00 59.81 103 GLN A C 1
ATOM 802 O O . GLN A 1 103 ? -18.412 9.467 8.294 1.00 59.81 103 GLN A O 1
ATOM 807 N N . PRO A 1 104 ? -20.338 9.240 9.445 1.00 58.34 104 PRO A N 1
ATOM 808 C CA . PRO A 1 104 ? -19.671 9.068 10.724 1.00 58.34 104 PRO A CA 1
ATOM 809 C C . PRO A 1 104 ? -18.825 7.794 10.673 1.00 58.34 104 PRO A C 1
ATOM 811 O O . PRO A 1 104 ? -19.275 6.754 10.195 1.00 58.34 104 PRO A O 1
ATOM 814 N N . SER A 1 105 ? -17.590 7.869 11.172 1.00 75.56 105 SER A N 1
ATOM 815 C CA . SER A 1 105 ? -16.756 6.680 11.351 1.00 75.56 105 SER A CA 1
ATOM 816 C C . SER A 1 105 ? -17.522 5.615 12.148 1.00 75.56 105 SER A C 1
ATOM 818 O O . SER A 1 105 ? -18.356 5.951 12.988 1.00 75.56 105 SER A O 1
ATOM 820 N N . LEU A 1 106 ? -17.224 4.329 11.933 1.00 77.69 106 LEU A N 1
ATOM 821 C CA . LEU A 1 106 ? -17.875 3.212 12.648 1.00 77.69 106 LEU A CA 1
ATOM 822 C C . LEU A 1 106 ? -17.826 3.360 14.185 1.00 77.69 106 LEU A C 1
ATOM 824 O O . LEU A 1 106 ? -18.664 2.833 14.910 1.00 77.69 106 LEU A O 1
ATOM 828 N N . LEU A 1 107 ? -16.843 4.103 14.697 1.00 81.31 107 LEU A N 1
ATOM 829 C CA . LEU A 1 107 ? -16.749 4.446 16.115 1.00 81.31 107 LEU A CA 1
ATOM 830 C C . LEU A 1 107 ? -17.714 5.572 16.509 1.00 81.31 107 LEU A C 1
ATOM 832 O O . LEU A 1 107 ? -18.288 5.544 17.595 1.00 81.31 107 LEU A O 1
ATOM 836 N N . LEU A 1 108 ? -17.934 6.551 15.631 1.00 80.56 108 LEU A N 1
ATOM 837 C CA . LEU A 1 108 ? -18.872 7.645 15.860 1.00 80.56 108 LEU A CA 1
ATOM 838 C C . LEU A 1 108 ? -20.334 7.184 15.743 1.00 80.56 108 LEU A C 1
ATOM 840 O O . LEU A 1 108 ? -21.182 7.726 16.448 1.00 80.56 108 LEU A O 1
ATOM 844 N N . SER A 1 109 ? -20.631 6.141 14.954 1.00 77.62 109 SER A N 1
ATOM 845 C CA . SER A 1 109 ? -21.960 5.504 14.944 1.00 77.62 109 SER A CA 1
ATOM 846 C C . SER A 1 109 ? -22.307 4.795 16.256 1.00 77.62 109 SER A C 1
ATOM 848 O O . SER A 1 109 ? -23.479 4.585 16.547 1.00 77.62 109 SER A O 1
ATOM 850 N N . LEU A 1 110 ? -21.308 4.457 17.078 1.00 83.25 110 LEU A N 1
ATOM 851 C CA . LEU A 1 110 ? -21.516 3.891 18.415 1.00 83.25 110 LEU A CA 1
ATOM 852 C C . LEU A 1 110 ? -21.877 4.950 19.473 1.00 83.25 110 LEU A C 1
ATOM 854 O O . LEU A 1 110 ? -22.203 4.611 20.616 1.00 83.25 110 LEU A O 1
ATOM 858 N N . ARG A 1 111 ? -21.808 6.243 19.129 1.00 83.19 111 ARG A N 1
ATOM 859 C CA . ARG A 1 111 ? -22.088 7.335 20.063 1.00 83.19 111 ARG A CA 1
ATOM 860 C C . ARG A 1 111 ? -23.537 7.255 20.541 1.00 83.19 111 ARG A C 1
ATOM 862 O O . ARG A 1 111 ? -24.472 7.406 19.766 1.00 83.19 111 ARG A O 1
ATOM 869 N N . GLY A 1 112 ? -23.715 7.096 21.850 1.00 84.25 112 GLY A N 1
ATOM 870 C CA . GLY A 1 112 ? -25.036 7.069 22.481 1.00 84.25 112 GLY A CA 1
ATOM 871 C C . GLY A 1 112 ? -25.610 5.674 22.731 1.00 84.25 112 GLY A C 1
ATOM 872 O O . GLY A 1 112 ? -26.679 5.597 23.328 1.00 84.25 112 GLY A O 1
ATOM 873 N N . ALA A 1 113 ? -24.898 4.590 22.395 1.00 87.62 113 ALA A N 1
ATOM 874 C CA . ALA A 1 113 ? -25.340 3.215 22.670 1.00 87.62 113 ALA A CA 1
ATOM 875 C C . ALA A 1 113 ? -25.686 2.951 24.156 1.00 87.62 113 ALA A C 1
ATOM 877 O O . ALA A 1 113 ? -26.546 2.133 24.458 1.00 87.62 113 ALA A O 1
ATOM 878 N N . GLY A 1 114 ? -25.069 3.679 25.096 1.00 82.38 114 GLY A N 1
ATOM 879 C CA . GLY A 1 114 ? -25.367 3.584 2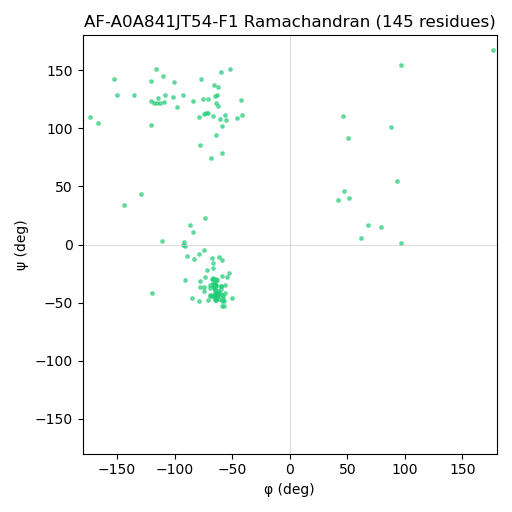6.534 1.00 82.38 114 GLY A CA 1
ATOM 880 C C . GLY A 1 114 ? -26.418 4.571 27.063 1.00 82.38 114 GLY A C 1
ATOM 881 O O . GLY A 1 114 ? -26.696 4.563 28.260 1.00 82.38 114 GLY A O 1
ATOM 882 N N . LYS A 1 115 ? -26.989 5.448 26.223 1.00 86.25 115 LYS A N 1
ATOM 883 C CA . LYS A 1 115 ? -27.811 6.589 26.674 1.00 86.25 115 LYS A CA 1
ATOM 884 C C . LYS A 1 115 ? -29.017 6.155 27.509 1.00 86.25 115 LYS A C 1
ATOM 886 O O . LYS A 1 115 ? -29.280 6.756 28.545 1.00 86.25 115 LYS A O 1
ATOM 891 N N . GLU A 1 116 ? -29.735 5.123 27.076 1.00 84.31 116 GLU A N 1
ATOM 892 C CA . GLU A 1 116 ? -30.943 4.655 27.768 1.00 84.31 116 GLU A CA 1
ATOM 893 C C . GLU A 1 116 ? -30.637 4.008 29.121 1.00 84.31 116 GLU A C 1
ATOM 895 O O . GLU A 1 116 ? -31.376 4.209 30.084 1.00 84.31 116 GLU A O 1
ATOM 900 N N . LEU A 1 117 ? -29.526 3.271 29.216 1.00 85.31 117 LEU A N 1
ATOM 901 C CA . LEU A 1 117 ? -29.075 2.666 30.470 1.00 85.31 117 LEU A CA 1
ATOM 902 C C . LEU A 1 117 ? -28.697 3.744 31.483 1.00 85.31 117 LEU A C 1
ATOM 904 O O . LEU A 1 117 ? -29.182 3.726 32.612 1.00 85.31 117 LEU A O 1
ATOM 908 N N . PHE A 1 118 ? -27.902 4.731 31.061 1.00 81.75 118 PHE A N 1
ATOM 909 C CA . PHE A 1 118 ? -27.549 5.847 31.931 1.00 81.75 118 PHE A CA 1
ATOM 910 C C . PHE A 1 118 ? -28.764 6.699 32.297 1.00 81.75 118 PHE A C 1
ATOM 912 O O . PHE A 1 118 ? -28.839 7.158 33.428 1.00 81.75 118 PHE A O 1
ATOM 919 N N . ALA A 1 119 ? -29.745 6.868 31.407 1.00 85.56 119 ALA A N 1
ATOM 920 C CA . ALA A 1 119 ? -30.982 7.571 31.741 1.00 85.56 119 ALA A CA 1
ATOM 921 C C . ALA A 1 119 ? -31.789 6.840 32.832 1.00 85.56 119 ALA A C 1
ATOM 923 O O . ALA A 1 119 ? -32.257 7.482 33.770 1.00 85.56 119 ALA A O 1
ATOM 924 N N . LYS A 1 120 ? -31.906 5.504 32.759 1.00 87.12 120 LYS A N 1
ATOM 925 C CA . LYS A 1 120 ? -32.585 4.686 33.785 1.00 87.12 120 LYS A CA 1
ATOM 926 C C . LYS A 1 120 ? -31.882 4.716 35.145 1.00 87.12 120 LYS A C 1
ATOM 928 O O . LYS A 1 120 ? -32.551 4.643 36.167 1.00 87.12 120 LYS A O 1
ATOM 933 N N . LEU A 1 121 ? -30.556 4.845 35.153 1.00 81.19 121 LEU A N 1
ATOM 934 C CA . LEU A 1 121 ? -29.722 4.924 36.361 1.00 81.19 121 LEU A CA 1
ATOM 935 C C . LEU A 1 121 ? -29.624 6.348 36.946 1.00 81.19 121 LEU A C 1
ATOM 937 O O . LEU A 1 121 ? -28.800 6.600 37.818 1.00 81.19 121 LEU A O 1
ATOM 941 N N . GLY A 1 122 ? -30.438 7.295 36.468 1.00 84.06 122 GLY A N 1
ATOM 942 C CA . GLY A 1 122 ? -30.429 8.674 36.966 1.00 84.06 122 GLY A CA 1
ATOM 943 C C . GLY A 1 122 ? -29.292 9.545 36.419 1.00 84.06 122 GLY A C 1
ATOM 944 O O . GLY A 1 122 ? -29.035 10.615 36.959 1.00 84.06 122 GLY A O 1
ATOM 945 N N . GLY A 1 123 ? -28.624 9.122 35.346 1.00 84.69 123 GLY A N 1
ATOM 946 C CA . GLY A 1 123 ? -27.494 9.809 34.718 1.00 84.69 123 GLY A CA 1
ATOM 947 C C . GLY A 1 123 ? -26.130 9.278 35.173 1.00 84.69 123 GLY A C 1
ATOM 948 O O . GLY A 1 123 ? -25.980 8.742 36.268 1.00 84.69 123 GLY A O 1
ATOM 949 N N . GLY A 1 124 ? -25.109 9.437 34.320 1.00 80.94 124 GLY A N 1
ATOM 950 C CA . GLY A 1 124 ? -23.742 8.981 34.616 1.00 80.94 124 GLY A CA 1
ATOM 951 C C . GLY A 1 124 ? -23.139 9.631 35.868 1.00 80.94 124 GLY A C 1
ATOM 952 O O . GLY A 1 124 ? -22.464 8.957 36.640 1.00 80.94 124 GLY A O 1
ATOM 953 N N . GLU A 1 125 ? -23.451 10.906 36.108 1.00 85.62 125 GLU A N 1
ATOM 954 C CA . GLU A 1 125 ? -22.985 11.658 37.281 1.00 85.62 125 GLU A CA 1
ATOM 955 C C . GLU A 1 125 ? -23.544 11.101 38.598 1.00 85.62 125 GLU A C 1
ATOM 957 O O . GLU A 1 125 ? -22.813 11.000 39.581 1.00 85.62 125 GLU A O 1
ATOM 962 N N . THR A 1 126 ? -24.811 10.677 38.615 1.00 83.69 126 THR A N 1
ATOM 963 C CA . THR A 1 126 ? -25.462 10.106 39.806 1.00 83.69 126 THR A CA 1
ATOM 964 C C . THR A 1 126 ? -24.806 8.789 40.200 1.00 83.69 126 THR A C 1
ATOM 966 O O . THR A 1 126 ? -24.470 8.593 41.365 1.00 83.69 126 THR A O 1
ATOM 969 N N . LEU A 1 127 ? -24.514 7.936 39.213 1.00 83.31 127 LEU A N 1
ATOM 970 C CA . LEU A 1 127 ? -23.784 6.686 39.426 1.00 83.31 127 LEU A CA 1
ATOM 971 C C . LEU A 1 127 ? -22.375 6.954 39.977 1.00 83.31 127 LEU A C 1
ATOM 973 O O . LEU A 1 127 ? -21.972 6.358 40.974 1.00 83.31 127 LEU A O 1
ATOM 977 N N . LEU A 1 128 ? -21.640 7.898 39.382 1.00 85.25 128 LEU A N 1
ATOM 978 C CA . LEU A 1 128 ? -20.314 8.306 39.861 1.00 85.25 128 LEU A CA 1
ATOM 979 C C . LEU A 1 128 ? -20.355 8.854 41.298 1.00 85.25 128 LEU A C 1
ATOM 981 O O . LEU A 1 128 ? -19.443 8.598 42.088 1.00 85.25 128 LEU A O 1
ATOM 985 N N . GLN A 1 129 ? -21.401 9.600 41.653 1.00 85.75 129 GLN A N 1
ATOM 986 C CA . GLN A 1 129 ? -21.565 10.177 42.984 1.00 85.75 129 GLN A CA 1
ATOM 987 C C . GLN A 1 129 ? -21.956 9.126 44.034 1.00 85.75 129 GLN A C 1
ATOM 989 O O . GLN A 1 129 ? -21.462 9.191 45.162 1.00 85.75 129 GLN A O 1
ATOM 994 N N . GLU A 1 130 ? -22.783 8.143 43.672 1.00 84.69 130 GLU A N 1
ATOM 995 C CA . GLU A 1 130 ? -23.114 6.990 44.515 1.00 84.69 130 GLU A CA 1
ATOM 996 C C . GLU A 1 130 ? -21.891 6.114 44.787 1.00 84.69 130 GLU A C 1
ATOM 998 O O . GLU A 1 130 ? -21.610 5.813 45.947 1.00 84.69 130 GLU A O 1
ATOM 1003 N N . GLU A 1 131 ? -21.117 5.773 43.754 1.00 85.69 131 GLU A N 1
ATOM 1004 C CA . GLU A 1 131 ? -19.885 4.991 43.904 1.00 85.69 131 GLU A CA 1
ATOM 1005 C C . GLU A 1 131 ? -18.846 5.738 44.751 1.00 85.69 131 GLU A C 1
ATOM 1007 O O . GLU A 1 131 ? -18.276 5.176 45.687 1.00 85.69 131 GLU A O 1
ATOM 1012 N N . ARG A 1 132 ? -18.669 7.050 44.528 1.00 83.69 132 ARG A N 1
ATOM 1013 C CA . ARG A 1 132 ? -17.783 7.877 45.364 1.00 83.69 132 ARG A CA 1
ATOM 1014 C C . ARG A 1 132 ? -18.251 7.936 46.819 1.00 83.69 132 ARG A C 1
ATOM 1016 O O . ARG A 1 132 ? -17.424 7.892 47.730 1.00 83.69 132 ARG A O 1
ATOM 1023 N N . ARG A 1 133 ? -19.563 8.045 47.059 1.00 84.25 133 ARG A N 1
ATOM 1024 C CA . ARG A 1 133 ? -20.127 8.023 48.416 1.00 84.25 133 ARG A CA 1
ATOM 1025 C C . ARG A 1 133 ? -19.860 6.672 49.080 1.00 84.25 133 ARG A C 1
ATOM 1027 O O . ARG A 1 133 ? -19.411 6.672 50.221 1.00 84.25 133 ARG A O 1
ATOM 1034 N N . ARG A 1 134 ? -20.082 5.560 48.371 1.00 82.88 134 ARG A N 1
ATOM 1035 C CA . ARG A 1 134 ? -19.832 4.197 48.866 1.00 82.88 134 ARG A CA 1
ATOM 1036 C C . ARG A 1 134 ? -18.375 3.990 49.266 1.00 82.88 134 ARG A C 1
ATOM 1038 O O . ARG A 1 134 ? -18.122 3.557 50.386 1.00 82.88 134 ARG A O 1
ATOM 1045 N N . TRP A 1 135 ? -17.424 4.379 48.417 1.00 80.12 135 TRP A N 1
ATOM 1046 C CA . TRP A 1 135 ? -15.996 4.300 48.751 1.00 80.12 135 TRP A CA 1
ATOM 1047 C C . TRP A 1 135 ? -15.628 5.139 49.977 1.00 80.12 135 TRP A C 1
ATOM 1049 O O . TRP A 1 135 ? -14.917 4.664 50.861 1.00 80.12 135 TRP A O 1
ATOM 1059 N N . ASN A 1 136 ? -16.165 6.355 50.093 1.00 74.69 136 ASN A N 1
ATOM 1060 C CA . ASN A 1 136 ? -15.910 7.190 51.266 1.00 74.69 136 ASN A CA 1
ATOM 1061 C C . ASN A 1 136 ? -16.533 6.626 52.556 1.00 74.69 136 ASN A C 1
ATOM 1063 O O . ASN A 1 136 ? -15.978 6.844 53.630 1.00 74.69 136 ASN A O 1
ATOM 1067 N N . THR A 1 137 ? -17.653 5.898 52.479 1.00 68.12 137 THR A N 1
ATOM 1068 C CA . THR A 1 137 ? -18.266 5.247 53.652 1.00 68.12 137 THR A CA 1
ATOM 1069 C C . THR A 1 137 ? -17.566 3.955 54.069 1.00 68.12 137 THR A C 1
ATOM 1071 O O . THR A 1 137 ? -17.525 3.663 55.260 1.00 68.12 137 THR A O 1
ATOM 1074 N N . ASP A 1 138 ? -16.983 3.212 53.124 1.00 60.56 138 ASP A N 1
ATOM 1075 C CA . ASP A 1 138 ? -16.201 1.994 53.407 1.00 60.56 138 ASP A CA 1
ATOM 1076 C C . ASP A 1 138 ? -14.845 2.327 54.065 1.00 60.56 138 ASP A C 1
ATOM 1078 O O . ASP A 1 138 ? -14.268 1.545 54.811 1.00 60.56 138 ASP A O 1
ATOM 1082 N N . THR A 1 139 ? -14.368 3.563 53.877 1.00 59.09 139 THR A N 1
ATOM 1083 C CA . THR A 1 139 ? -13.135 4.073 54.505 1.00 59.09 139 THR A CA 1
ATOM 1084 C C . THR A 1 139 ? -13.376 4.675 55.904 1.00 59.09 139 THR A C 1
ATOM 1086 O O . THR A 1 139 ? -12.542 5.423 56.419 1.00 59.09 139 THR A O 1
ATOM 1089 N N . ALA A 1 140 ? -14.516 4.394 56.548 1.00 54.94 140 ALA A N 1
ATOM 1090 C CA . ALA A 1 140 ? -14.747 4.799 57.934 1.00 54.94 140 ALA A CA 1
ATOM 1091 C C . ALA A 1 140 ? -13.856 3.960 58.877 1.00 54.94 140 ALA A C 1
ATOM 1093 O O . ALA A 1 140 ? -13.913 2.729 58.836 1.00 54.94 140 ALA A O 1
ATOM 1094 N N . PRO A 1 141 ? -13.026 4.573 59.745 1.00 55.66 141 PRO A N 1
ATOM 1095 C CA . PRO A 1 141 ? -12.155 3.811 60.628 1.00 55.66 141 PRO A CA 1
ATOM 1096 C C . PRO A 1 141 ? -12.998 2.974 61.594 1.00 55.66 141 PRO A C 1
ATOM 1098 O O . PRO A 1 141 ? -13.878 3.501 62.278 1.00 55.66 141 PRO A O 1
ATOM 1101 N N . LEU A 1 142 ? -12.699 1.672 61.667 1.00 57.66 142 LEU A N 1
ATOM 1102 C CA . LEU A 1 142 ? -13.194 0.767 62.703 1.00 57.66 142 LEU A CA 1
ATOM 1103 C C . LEU A 1 142 ? -13.029 1.456 64.063 1.00 57.66 142 LEU A C 1
ATOM 1105 O O . LEU A 1 142 ? -11.907 1.648 64.537 1.00 57.66 142 LEU A O 1
ATOM 1109 N N . SER A 1 143 ? -14.147 1.864 64.668 1.00 56.25 143 SER A N 1
ATOM 1110 C CA . SER A 1 143 ? -14.165 2.469 65.996 1.00 56.25 143 SER A CA 1
ATOM 1111 C C . SER A 1 143 ? -13.472 1.509 66.964 1.00 56.25 143 SER A C 1
ATOM 1113 O O . SER A 1 143 ? -14.002 0.439 67.276 1.00 56.25 143 SER A O 1
ATOM 1115 N N . ARG A 1 144 ? -12.247 1.856 67.390 1.00 55.53 144 ARG A N 1
ATOM 1116 C CA . ARG A 1 144 ? -11.522 1.136 68.442 1.00 55.53 144 ARG A CA 1
ATOM 1117 C C . ARG A 1 144 ? -12.391 1.196 69.691 1.00 55.53 144 ARG A C 1
ATOM 1119 O O . ARG A 1 144 ? -12.433 2.218 70.375 1.00 55.53 144 ARG A O 1
ATOM 1126 N N . ARG A 1 145 ? -13.080 0.093 69.981 1.00 48.25 145 ARG A N 1
ATOM 1127 C CA . ARG A 1 145 ? -13.719 -0.139 71.274 1.00 48.25 145 ARG A CA 1
ATOM 1128 C C . ARG A 1 145 ? -12.628 -0.015 72.341 1.00 48.25 145 ARG A C 1
ATOM 1130 O O . ARG A 1 145 ? -11.699 -0.819 72.359 1.00 48.25 145 ARG A O 1
ATOM 1137 N N . LYS A 1 146 ? -12.700 1.040 73.158 1.00 50.94 146 LYS A N 1
ATOM 1138 C CA . LYS A 1 146 ? -11.889 1.176 74.373 1.00 50.94 146 LYS A CA 1
ATOM 1139 C C . LYS A 1 146 ? -12.304 0.058 75.332 1.00 50.94 146 LYS A C 1
ATOM 1141 O O . LYS A 1 146 ? -13.490 -0.045 75.644 1.00 50.94 146 LYS A O 1
ATOM 1146 N N . ALA A 1 147 ? -11.335 -0.770 75.710 1.00 52.06 147 ALA A N 1
ATOM 1147 C CA . ALA A 1 147 ? -11.388 -1.623 76.892 1.00 52.06 147 ALA A CA 1
ATOM 1148 C C . ALA A 1 147 ? -10.970 -0.806 78.120 1.00 52.06 147 ALA A C 1
ATOM 1150 O O . ALA A 1 147 ? -10.177 0.150 77.929 1.00 52.06 147 ALA A O 1
#

Nearest PDB structures (foldseek):
  5wyk-assembly1_3C  TM=5.112E-01  e=5.265E-01  Saccharomyces cerevisiae S288C
  2ch0-assembly1_A  TM=3.461E-01  e=7.739E-01  Homo sapiens
  6s4l-assembly1_D  TM=4.176E-01  e=4.109E+00  Homo sapiens
  8cll-assembly1_F  TM=2.736E-01  e=1.672E+00  Homo sapiens

Mean predicted aligned error: 17.1 Å

Radius of gyration: 30.13 Å; Cα contacts (8 Å, |Δi|>4): 135; chains: 1; bounding box: 54×33×100 Å

Secondary structure (DSSP, 8-state):
--HHHHHHHHHIIIIIHHHHHTT-SEEEEEHHHHHHHTT-TT-HHHHHHHHH-HHHHHHHTEEEEEEES-TTS-STT-EEEEEE--S--SS--------------TTGGGTTTTHHHHHHTT-HHHHHHHHHHHHHHHT--------

Organism: NCBI:txid1577686

Sequence (147 aa):
MSKADEVIRYVRRTYVEPALEGGHRIIKIRAGDVHKALQLNNRVPSVCQALLSQRFLDQNSLELVEKHGPPSGSSTTMVFTYRLHRDAKSSTSRNGHSGSDSQPSLLLSLRGAGKELFAKLGGGETLLQEERRRWNTDTAPLSRRKA

Solvent-accessible surface area (backbone atoms only — not comparable to full-atom values): 9009 Å² total; per-residue (Å²): 133,59,73,44,56,53,52,46,52,50,48,39,65,70,52,48,50,56,30,58,75,70,66,48,49,64,48,78,48,46,49,33,60,57,40,59,74,65,64,53,83,92,44,60,55,54,51,54,51,32,74,66,29,64,68,48,27,64,79,64,48,40,42,82,74,45,78,47,58,69,94,79,80,58,55,58,71,28,33,39,33,31,35,46,59,82,72,72,73,89,65,79,81,69,101,62,94,74,83,90,80,89,76,68,52,82,70,58,69,51,64,64,79,58,48,67,62,33,56,75,59,67,32,66,66,48,48,53,50,50,52,52,49,50,56,60,60,71,67,55,76,80,76,77,78,82,127

Foldseek 3Di:
DDPLVVLLVVCCVPWLVVCLVVVPQKTKDFLLVSCVVVVPPPPQVSNLCSVVDPCSCVVRVKDFPDWDDDPVSRDRRIMTMIGHDNPDPCDDDDPPDDDDDDPDDPVRVCPCVCVVVQVVVVHPVNVVVVVVVVVVVVPDDDPPDDD